Protein AF-A0A430S253-F1 (afdb_monomer)

Structure (mmCIF, N/CA/C/O backbone):
data_AF-A0A430S253-F1
#
_entry.id   AF-A0A430S253-F1
#
loop_
_atom_site.group_PDB
_atom_site.id
_atom_site.type_symbol
_atom_site.label_atom_id
_atom_site.label_alt_id
_atom_site.label_comp_id
_atom_site.label_asym_id
_atom_site.label_enti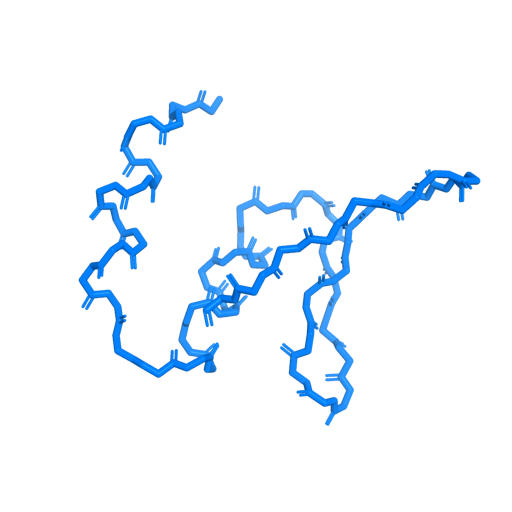ty_id
_atom_site.label_seq_id
_atom_site.pdbx_PDB_ins_code
_atom_site.Cartn_x
_atom_site.Cartn_y
_atom_site.Cartn_z
_atom_site.occupancy
_atom_site.B_iso_or_equiv
_atom_site.auth_seq_id
_atom_site.auth_comp_id
_atom_site.auth_asym_id
_atom_site.auth_atom_id
_atom_site.pdbx_PDB_model_num
ATOM 1 N N . MET A 1 1 ? 8.157 6.707 9.632 1.00 76.81 1 MET A N 1
ATOM 2 C CA . MET A 1 1 ? 8.116 6.562 8.163 1.00 76.81 1 MET A CA 1
ATOM 3 C C . MET A 1 1 ? 8.475 7.901 7.554 1.00 76.81 1 MET A C 1
ATOM 5 O O . MET A 1 1 ? 7.962 8.901 8.040 1.00 76.81 1 MET A O 1
ATOM 9 N N . ASP A 1 2 ? 9.342 7.915 6.544 1.00 93.06 2 ASP A N 1
ATOM 10 C CA . ASP A 1 2 ? 9.608 9.100 5.722 1.00 93.06 2 ASP A CA 1
ATOM 11 C C . ASP A 1 2 ? 8.762 8.992 4.437 1.00 93.06 2 ASP A C 1
AT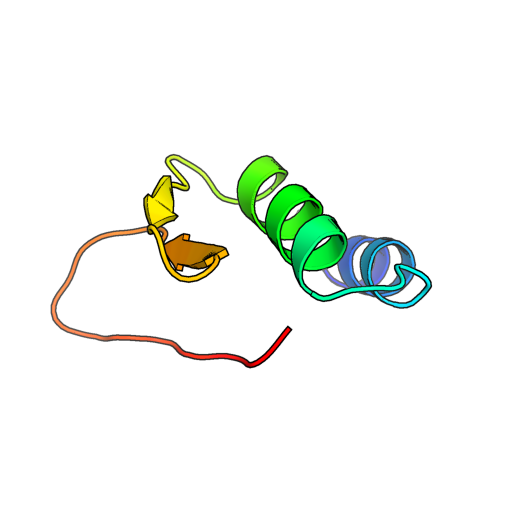OM 13 O O . ASP A 1 2 ? 9.061 8.148 3.590 1.00 93.06 2 ASP A O 1
ATOM 17 N N . PRO A 1 3 ? 7.679 9.777 4.297 1.00 90.12 3 PRO A N 1
ATOM 18 C CA . PRO A 1 3 ? 6.762 9.647 3.169 1.00 90.12 3 PRO A CA 1
ATOM 19 C C . PRO A 1 3 ? 7.390 10.063 1.835 1.00 90.12 3 PRO A C 1
ATOM 21 O O . PRO A 1 3 ? 7.053 9.479 0.810 1.00 90.12 3 PRO A O 1
ATOM 24 N N . VAL A 1 4 ? 8.315 11.029 1.828 1.00 96.19 4 VAL A N 1
ATOM 25 C CA . VAL A 1 4 ? 8.971 11.474 0.588 1.00 96.19 4 VAL A CA 1
ATOM 26 C C . VAL A 1 4 ? 9.859 10.360 0.061 1.00 96.19 4 VAL A C 1
ATOM 28 O O . VAL A 1 4 ? 9.782 10.008 -1.113 1.00 96.19 4 VAL A O 1
ATOM 31 N N . ARG A 1 5 ? 10.647 9.746 0.946 1.00 96.31 5 ARG A N 1
ATOM 32 C CA . ARG A 1 5 ? 11.474 8.596 0.590 1.00 96.31 5 ARG A CA 1
ATOM 33 C C . ARG A 1 5 ? 10.643 7.432 0.044 1.00 96.31 5 ARG A C 1
ATOM 35 O O . ARG A 1 5 ? 11.005 6.879 -0.987 1.00 96.31 5 ARG A O 1
ATOM 42 N N . LEU A 1 6 ? 9.523 7.094 0.684 1.00 95.19 6 LEU A N 1
ATOM 43 C CA . LEU A 1 6 ? 8.642 6.014 0.218 1.00 95.19 6 LEU A CA 1
ATOM 44 C C . LEU A 1 6 ? 8.063 6.287 -1.171 1.00 95.19 6 LEU A C 1
ATOM 46 O O . LEU A 1 6 ? 7.983 5.375 -1.986 1.00 95.19 6 LEU A O 1
ATOM 50 N N . LEU A 1 7 ? 7.691 7.536 -1.460 1.00 94.44 7 LEU A N 1
ATOM 51 C CA . LEU A 1 7 ? 7.226 7.926 -2.791 1.00 94.44 7 LEU A CA 1
ATOM 52 C C . LEU A 1 7 ? 8.340 7.805 -3.835 1.00 94.44 7 LEU A C 1
ATOM 54 O O . LEU A 1 7 ? 8.095 7.309 -4.933 1.00 94.44 7 LEU A O 1
ATOM 58 N N . LEU A 1 8 ? 9.563 8.217 -3.491 1.00 97.19 8 LEU A N 1
ATOM 59 C CA . LEU A 1 8 ? 10.719 8.097 -4.380 1.00 97.19 8 LEU A CA 1
ATOM 60 C C . LEU A 1 8 ? 11.084 6.633 -4.655 1.00 97.19 8 LEU A C 1
ATOM 62 O O . LEU A 1 8 ? 11.426 6.312 -5.786 1.00 97.19 8 LEU A O 1
ATOM 66 N N . GLU A 1 9 ? 10.969 5.750 -3.662 1.00 97.12 9 GLU A N 1
ATOM 67 C CA . GLU A 1 9 ? 11.217 4.310 -3.812 1.00 97.12 9 GLU A CA 1
ATOM 68 C C . GLU A 1 9 ? 10.093 3.588 -4.577 1.00 97.12 9 GLU A C 1
ATOM 70 O O . GLU A 1 9 ? 10.379 2.701 -5.378 1.00 97.12 9 GLU A O 1
ATOM 75 N N . LEU A 1 10 ? 8.829 3.985 -4.381 1.00 96.00 10 LEU A N 1
ATOM 76 C CA . LEU A 1 10 ? 7.665 3.408 -5.067 1.00 96.00 10 LEU A CA 1
ATOM 77 C C . LEU A 1 10 ? 7.562 3.852 -6.534 1.00 96.00 10 LEU A C 1
ATOM 79 O O . LEU A 1 10 ? 7.207 3.048 -7.394 1.00 96.00 10 LEU A O 1
ATOM 83 N N . SER A 1 11 ? 7.853 5.124 -6.827 1.00 95.88 11 SER A N 1
ATOM 84 C CA . SER A 1 11 ? 7.626 5.725 -8.150 1.00 95.88 11 SER A CA 1
ATOM 85 C C . SER A 1 11 ? 8.308 5.026 -9.340 1.00 95.88 11 SER A C 1
ATOM 87 O O . SER A 1 11 ? 7.654 4.929 -10.380 1.00 95.88 11 SER A O 1
ATOM 89 N N . PRO A 1 12 ? 9.552 4.506 -9.245 1.00 97.25 12 PRO A N 1
ATOM 90 C CA . PRO A 1 12 ? 10.191 3.819 -10.364 1.00 97.25 12 PRO A CA 1
ATOM 91 C C . PRO A 1 12 ? 9.742 2.361 -10.528 1.00 97.25 12 PRO A C 1
ATOM 93 O O . PRO A 1 12 ? 10.149 1.725 -11.495 1.00 97.25 12 PRO A O 1
ATOM 96 N N . LEU A 1 13 ? 8.962 1.793 -9.598 1.00 97.44 13 LEU A N 1
ATOM 97 C CA . LEU A 1 13 ? 8.558 0.391 -9.691 1.00 97.44 13 LEU A CA 1
ATOM 98 C C . LEU A 1 13 ? 7.574 0.192 -10.849 1.00 97.44 13 LEU A C 1
ATOM 100 O O . LEU A 1 13 ? 6.568 0.902 -10.965 1.00 97.44 13 LEU A O 1
ATOM 104 N N . GLU A 1 14 ? 7.844 -0.812 -11.679 1.00 96.25 14 GLU A N 1
ATOM 105 C CA . GLU A 1 14 ? 6.992 -1.203 -12.799 1.00 96.25 14 GLU A CA 1
ATOM 106 C C . GLU A 1 14 ? 6.141 -2.424 -12.43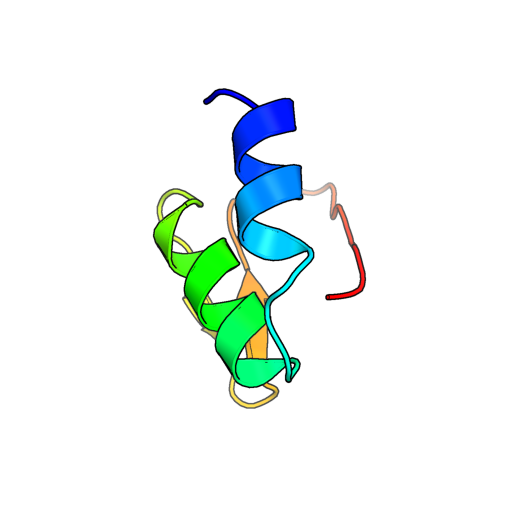3 1.00 96.25 14 GLU A C 1
ATOM 108 O O . GLU A 1 14 ? 6.632 -3.414 -11.889 1.00 96.25 14 GLU A O 1
ATOM 113 N N . GLY A 1 15 ? 4.849 -2.349 -12.756 1.00 94.81 15 GLY A N 1
ATOM 114 C CA . GLY A 1 15 ? 3.880 -3.414 -12.510 1.00 94.81 15 GLY A CA 1
ATOM 115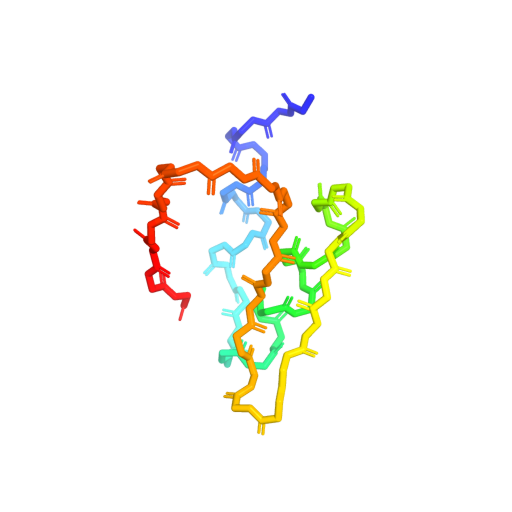 C C . GLY A 1 15 ? 3.184 -3.327 -11.147 1.00 94.81 15 GLY A C 1
ATOM 116 O O . GLY A 1 15 ? 3.812 -3.199 -10.094 1.00 94.81 15 GLY A O 1
ATOM 117 N N . GLU A 1 16 ? 1.858 -3.472 -11.169 1.00 93.81 16 GLU A N 1
ATOM 118 C CA . GLU A 1 16 ? 0.998 -3.425 -9.974 1.00 93.81 16 GLU A CA 1
ATOM 119 C C . GLU A 1 16 ? 1.384 -4.486 -8.930 1.00 93.81 16 GLU A C 1
ATOM 121 O O . GLU A 1 16 ? 1.320 -4.247 -7.724 1.00 93.81 16 GLU A O 1
ATOM 126 N N . GLY A 1 17 ? 1.851 -5.655 -9.384 1.00 95.31 17 GLY A N 1
ATOM 127 C CA . GLY A 1 17 ? 2.313 -6.736 -8.514 1.00 95.31 17 GLY A CA 1
ATOM 128 C C . GLY A 1 17 ? 3.456 -6.302 -7.596 1.00 95.31 17 GLY A C 1
ATOM 129 O O . GLY A 1 17 ? 3.342 -6.468 -6.379 1.00 95.31 17 GLY A O 1
ATOM 130 N N . VAL A 1 18 ? 4.496 -5.694 -8.179 1.00 96.56 18 VAL A N 1
ATOM 131 C CA . VAL A 1 18 ? 5.712 -5.229 -7.491 1.00 96.56 18 VAL A CA 1
ATOM 132 C C . VAL A 1 18 ? 5.400 -4.043 -6.580 1.00 96.56 18 VAL A C 1
ATOM 134 O O . VAL A 1 18 ? 5.824 -4.017 -5.425 1.00 96.56 18 VAL A O 1
ATOM 137 N N . ARG A 1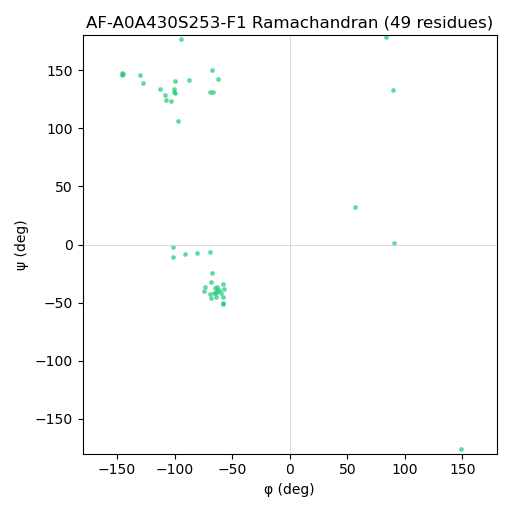 19 ? 4.585 -3.090 -7.052 1.00 96.81 19 ARG A N 1
ATOM 138 C CA . ARG A 1 19 ? 4.099 -1.977 -6.217 1.00 96.81 19 ARG A CA 1
ATOM 139 C C . ARG A 1 19 ? 3.306 -2.481 -5.013 1.00 96.81 19 ARG A C 1
ATOM 141 O O . ARG A 1 19 ? 3.506 -2.003 -3.899 1.00 96.81 19 ARG A O 1
ATOM 148 N N . GLY A 1 20 ? 2.459 -3.490 -5.209 1.00 96.69 20 GLY A N 1
ATOM 149 C CA . GLY A 1 20 ? 1.722 -4.147 -4.133 1.00 96.69 20 GLY A CA 1
ATOM 150 C C . GLY A 1 20 ? 2.629 -4.846 -3.114 1.00 96.69 20 GLY A C 1
ATOM 151 O O . GLY A 1 20 ? 2.377 -4.749 -1.915 1.00 96.69 20 GLY A O 1
ATOM 152 N N . GLU A 1 21 ? 3.704 -5.510 -3.552 1.00 96.62 21 GLU A N 1
ATOM 153 C CA . GLU A 1 21 ? 4.698 -6.104 -2.640 1.00 96.62 21 GLU A CA 1
ATOM 154 C C . GLU A 1 21 ? 5.411 -5.036 -1.814 1.00 96.62 21 GLU A C 1
ATOM 156 O O . GLU A 1 21 ? 5.512 -5.168 -0.593 1.00 96.62 21 GLU A O 1
ATOM 161 N N . PHE A 1 22 ? 5.834 -3.948 -2.463 1.00 96.88 22 PHE A N 1
ATOM 162 C CA . PHE A 1 22 ? 6.453 -2.816 -1.787 1.00 96.88 22 PHE A CA 1
ATOM 163 C C . PHE A 1 22 ? 5.525 -2.234 -0.716 1.00 96.88 22 PHE A C 1
ATOM 165 O O . PHE A 1 22 ? 5.927 -2.096 0.438 1.00 96.88 22 PHE A O 1
ATOM 172 N N . VAL A 1 23 ? 4.267 -1.937 -1.052 1.00 96.31 23 VAL A N 1
ATOM 173 C CA . VAL A 1 23 ? 3.307 -1.366 -0.093 1.00 96.31 23 VAL A CA 1
ATOM 174 C C . VAL A 1 23 ? 3.018 -2.339 1.054 1.00 96.31 23 VAL A C 1
ATOM 176 O O . VAL A 1 23 ? 2.998 -1.926 2.214 1.00 96.31 23 VAL A O 1
ATOM 179 N N . ALA A 1 24 ? 2.858 -3.635 0.768 1.00 96.50 24 ALA A N 1
ATOM 180 C CA . ALA A 1 24 ? 2.621 -4.647 1.795 1.00 96.50 24 ALA A CA 1
ATOM 181 C C . ALA A 1 24 ? 3.797 -4.781 2.780 1.00 96.50 24 ALA A C 1
ATOM 183 O O . ALA A 1 24 ? 3.568 -4.956 3.974 1.00 96.50 24 ALA A O 1
ATOM 184 N N . ALA A 1 25 ? 5.043 -4.643 2.315 1.00 95.88 25 ALA A N 1
ATOM 185 C CA . ALA A 1 25 ? 6.228 -4.696 3.175 1.00 95.88 25 ALA A CA 1
ATOM 186 C C . ALA A 1 25 ? 6.332 -3.508 4.1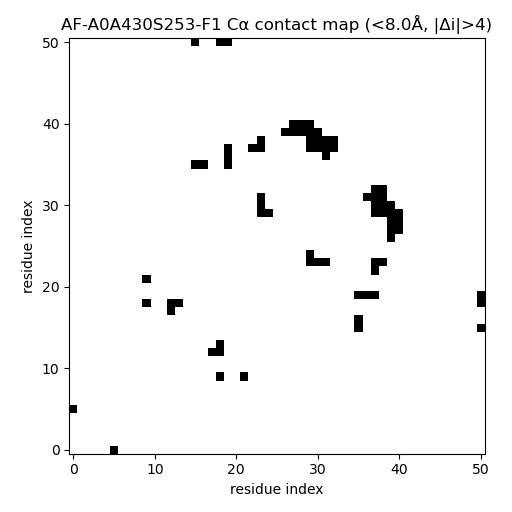52 1.00 95.88 25 ALA A C 1
ATOM 188 O O . ALA A 1 25 ? 6.963 -3.623 5.203 1.00 95.88 25 ALA A O 1
ATOM 189 N N . HIS A 1 26 ? 5.706 -2.374 3.824 1.00 95.06 26 HIS A N 1
ATOM 190 C CA . HIS A 1 26 ? 5.793 -1.136 4.604 1.00 95.06 26 HIS A CA 1
ATOM 191 C C . HIS A 1 26 ? 4.571 -0.872 5.495 1.00 95.06 26 HIS A C 1
ATOM 193 O O . HIS A 1 26 ? 4.619 0.011 6.356 1.00 95.06 26 HIS A O 1
ATOM 199 N N . LEU A 1 27 ? 3.485 -1.632 5.324 1.00 94.00 27 LEU A N 1
ATOM 200 C CA . LEU A 1 27 ? 2.275 -1.501 6.131 1.00 94.00 27 LEU A CA 1
ATOM 201 C C . LEU A 1 27 ? 2.214 -2.576 7.233 1.00 94.00 27 LEU A C 1
ATOM 203 O O . LEU A 1 27 ? 2.354 -3.771 6.963 1.00 94.00 27 LEU A O 1
ATOM 207 N N . PRO A 1 28 ? 1.958 -2.195 8.498 1.00 93.12 28 PRO A N 1
ATOM 208 C CA . PRO A 1 28 ? 1.870 -3.160 9.585 1.00 93.12 28 PRO A CA 1
ATOM 209 C C . PRO A 1 28 ? 0.652 -4.071 9.403 1.00 93.12 28 PRO A C 1
ATOM 211 O O . PRO A 1 28 ? -0.467 -3.593 9.212 1.00 93.12 28 PRO A O 1
ATOM 214 N N . ARG A 1 29 ? 0.865 -5.388 9.532 1.00 93.69 29 ARG A N 1
ATOM 215 C CA . ARG A 1 29 ? -0.177 -6.422 9.364 1.00 93.69 29 ARG A CA 1
ATOM 216 C C . ARG A 1 29 ? -0.864 -6.364 7.991 1.00 93.69 29 ARG A C 1
ATOM 218 O O . ARG A 1 29 ? -2.052 -6.672 7.883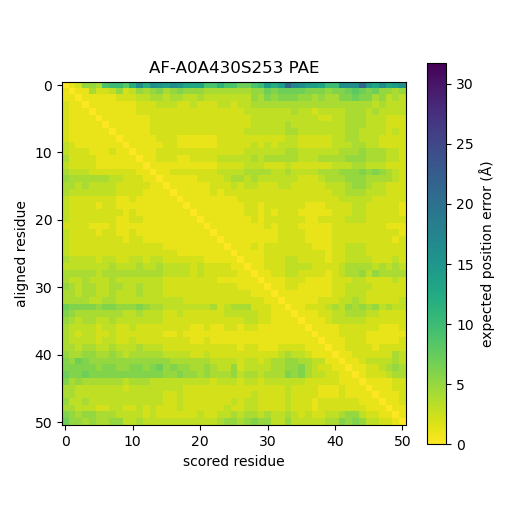 1.00 93.69 29 ARG A O 1
ATOM 225 N N . ALA A 1 30 ? -0.129 -5.957 6.958 1.00 96.56 30 ALA A N 1
ATOM 226 C CA . ALA A 1 30 ? -0.637 -5.982 5.599 1.00 96.56 30 ALA A CA 1
ATOM 227 C C . ALA A 1 30 ? -0.955 -7.412 5.152 1.00 96.56 30 ALA A C 1
ATOM 229 O O . ALA A 1 30 ? -0.224 -8.356 5.457 1.00 96.56 30 ALA A O 1
ATOM 230 N N . ARG A 1 31 ? -2.036 -7.562 4.392 1.00 95.75 31 ARG A N 1
ATOM 231 C CA . ARG A 1 31 ? -2.422 -8.813 3.736 1.00 95.75 31 ARG A CA 1
ATOM 232 C C . ARG A 1 31 ? -2.721 -8.550 2.268 1.00 95.75 31 ARG A C 1
ATOM 234 O O . ARG A 1 31 ? -3.253 -7.492 1.929 1.00 95.75 31 ARG A O 1
ATOM 241 N N . ARG A 1 32 ? -2.405 -9.524 1.417 1.00 95.25 32 ARG A N 1
ATOM 242 C CA . ARG A 1 32 ? -2.801 -9.515 0.006 1.00 95.25 32 ARG A CA 1
ATOM 243 C C . ARG A 1 32 ? -4.016 -10.405 -0.200 1.00 95.25 32 ARG A C 1
ATOM 245 O O . ARG A 1 32 ? -4.106 -11.464 0.419 1.00 95.25 32 ARG A O 1
ATOM 252 N N . ASP A 1 33 ? -4.943 -9.966 -1.040 1.00 94.56 33 ASP A N 1
ATOM 253 C CA . ASP A 1 33 ? -6.049 -10.807 -1.500 1.00 94.56 33 ASP A CA 1
ATOM 254 C C . ASP A 1 33 ? -5.727 -11.481 -2.846 1.00 94.56 33 ASP A C 1
ATOM 256 O O . ASP A 1 33 ? -4.672 -11.255 -3.442 1.00 94.56 33 ASP A O 1
ATOM 260 N N . GLY A 1 34 ? -6.640 -12.330 -3.327 1.00 93.25 34 GLY A N 1
ATOM 261 C CA . GLY A 1 34 ? -6.478 -13.053 -4.595 1.00 93.25 34 GLY A CA 1
ATOM 262 C C . GLY A 1 34 ? -6.551 -12.177 -5.852 1.00 93.25 34 GLY A C 1
ATOM 263 O O . GLY A 1 34 ? -6.310 -12.685 -6.942 1.00 93.25 34 GLY A O 1
ATOM 264 N N . LEU A 1 35 ? -6.879 -10.889 -5.713 1.00 93.88 35 LEU A N 1
ATOM 265 C CA . LEU A 1 35 ? -6.908 -9.909 -6.803 1.00 93.88 35 LEU A CA 1
ATOM 266 C C . LEU A 1 35 ? -5.664 -9.010 -6.799 1.00 93.88 35 LEU A C 1
ATOM 268 O O . LEU A 1 35 ? -5.509 -8.175 -7.682 1.00 93.88 35 LEU A O 1
ATOM 272 N N . GLY A 1 36 ? -4.770 -9.182 -5.822 1.00 93.44 36 GLY A N 1
ATOM 273 C CA . GLY A 1 36 ? -3.531 -8.424 -5.708 1.00 93.44 36 GLY A CA 1
ATOM 274 C C . GLY A 1 36 ? -3.638 -7.145 -4.877 1.00 93.44 36 GLY A C 1
ATOM 275 O O . GLY A 1 36 ? -2.605 -6.492 -4.706 1.00 93.44 36 GLY A O 1
ATOM 276 N N . ASN A 1 37 ? -4.804 -6.820 -4.301 1.00 96.44 37 ASN A N 1
ATOM 277 C CA . ASN A 1 37 ? -4.956 -5.642 -3.444 1.00 96.44 37 ASN A CA 1
ATOM 278 C C . ASN A 1 37 ? -4.177 -5.807 -2.141 1.00 96.44 37 ASN A C 1
ATOM 280 O O . ASN A 1 37 ? -4.046 -6.914 -1.610 1.00 96.44 37 ASN A O 1
ATOM 284 N N . VAL A 1 38 ? -3.727 -4.684 -1.585 1.00 97.56 38 VAL A N 1
ATOM 285 C CA . VAL A 1 38 ? -3.099 -4.633 -0.264 1.00 97.56 38 VAL A CA 1
ATOM 286 C C . VAL A 1 38 ? -4.093 -4.076 0.745 1.00 97.56 38 VAL A C 1
ATOM 288 O O . VAL A 1 38 ? -4.593 -2.965 0.595 1.00 97.56 38 VAL A O 1
ATOM 291 N N . TRP A 1 39 ? -4.347 -4.840 1.802 1.00 96.94 39 TRP A N 1
ATOM 292 C CA . TRP A 1 39 ? -5.214 -4.452 2.908 1.00 96.94 39 TRP A CA 1
ATOM 293 C C . TRP A 1 39 ? -4.394 -4.284 4.178 1.00 96.94 39 TRP A C 1
ATOM 295 O O . TRP A 1 39 ? -3.613 -5.170 4.525 1.00 96.94 39 TRP A O 1
ATOM 305 N N . ALA A 1 40 ? -4.616 -3.199 4.913 1.00 96.81 40 ALA A N 1
ATOM 306 C CA . ALA A 1 40 ? -4.027 -2.986 6.229 1.00 96.81 40 ALA A CA 1
ATOM 307 C C . ALA A 1 40 ? -5.003 -2.230 7.136 1.00 96.81 40 ALA A C 1
ATOM 309 O O . ALA A 1 40 ? -5.742 -1.359 6.682 1.00 96.81 40 ALA A O 1
ATOM 310 N N . GLY A 1 41 ? -4.977 -2.553 8.428 1.00 94.62 41 GLY A N 1
ATOM 311 C CA . GLY A 1 41 ? -5.859 -1.944 9.422 1.00 94.62 41 GLY A CA 1
ATOM 312 C C . GLY A 1 41 ? -7.248 -2.583 9.521 1.00 94.62 41 GLY A C 1
ATOM 313 O O . GLY A 1 41 ? -7.579 -3.556 8.840 1.00 94.62 41 GLY A O 1
ATOM 314 N N . GLU A 1 42 ? -8.033 -2.036 10.446 1.00 93.06 42 GLU A N 1
ATOM 315 C CA . GLU A 1 42 ? -9.375 -2.470 10.845 1.00 93.06 42 GLU A CA 1
ATOM 316 C C . GLU A 1 42 ? -10.192 -1.212 11.202 1.00 93.06 42 GLU A C 1
ATOM 318 O O . GLU A 1 42 ? -9.620 -0.237 11.693 1.00 93.06 42 GLU A O 1
ATOM 323 N N . GLY A 1 43 ? -11.508 -1.208 10.968 1.00 94.31 43 GLY A N 1
ATOM 324 C CA . GLY A 1 43 ? -12.380 -0.080 11.320 1.00 94.31 43 GLY A CA 1
ATOM 325 C C . GLY A 1 43 ? -13.574 0.101 10.381 1.00 94.31 43 GLY A C 1
ATOM 326 O O . GLY A 1 43 ? -13.792 -0.697 9.473 1.00 94.31 43 GLY A O 1
ATOM 327 N N . SER A 1 44 ? -14.352 1.162 10.610 1.00 97.00 44 SER A N 1
ATOM 328 C CA . SER A 1 44 ? -15.528 1.526 9.801 1.00 97.00 44 SER A CA 1
ATOM 329 C C . SER A 1 44 ? -15.220 2.483 8.643 1.00 97.00 44 SER A C 1
ATOM 331 O O . SER A 1 44 ? -16.093 2.733 7.814 1.00 97.00 44 SER A O 1
ATOM 333 N N . VAL A 1 45 ? -13.998 3.023 8.580 1.00 97.38 45 VAL A N 1
ATOM 334 C CA . VAL A 1 45 ? -13.545 3.936 7.523 1.00 97.38 45 VAL A CA 1
ATOM 335 C C . VAL A 1 45 ? -12.555 3.210 6.623 1.00 97.38 45 VAL A C 1
ATOM 337 O O . VAL A 1 45 ? -11.572 2.649 7.103 1.00 97.38 45 VAL A O 1
ATOM 340 N N . LEU A 1 46 ? -12.806 3.262 5.316 1.00 96.25 46 LEU A N 1
ATOM 341 C CA . LEU A 1 46 ? -11.940 2.696 4.290 1.00 96.25 46 LEU A CA 1
ATOM 342 C C . LEU A 1 46 ? -11.229 3.821 3.528 1.00 96.25 46 LEU A C 1
ATOM 344 O O . LEU A 1 46 ? -11.881 4.698 2.964 1.00 96.25 46 LEU A O 1
ATOM 348 N N . LEU A 1 47 ? -9.896 3.775 3.500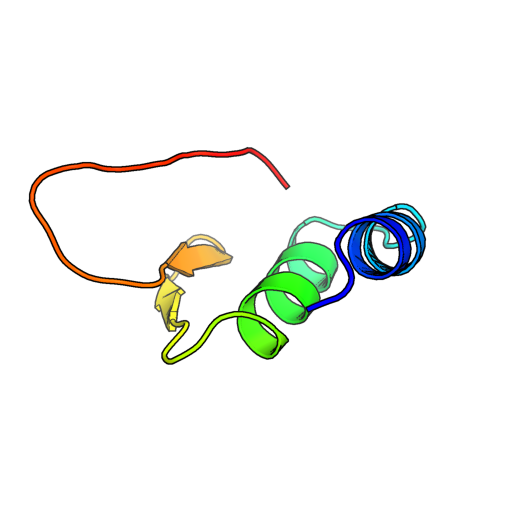 1.00 96.31 47 LEU A N 1
ATOM 349 C CA . LEU A 1 47 ? -9.061 4.611 2.636 1.00 96.31 47 LEU A CA 1
ATOM 350 C C . LEU A 1 47 ? -8.618 3.774 1.432 1.00 96.31 47 LEU A C 1
ATOM 352 O O . LEU A 1 47 ? -8.138 2.657 1.610 1.00 96.31 47 LEU A O 1
ATOM 356 N N . LEU A 1 48 ? -8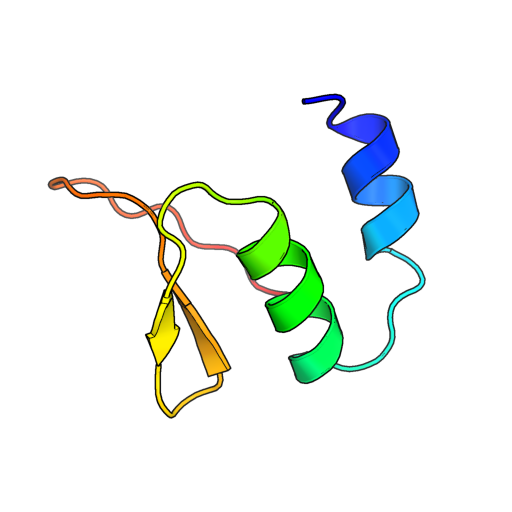.779 4.309 0.222 1.00 96.00 48 LEU A N 1
ATOM 357 C CA . LEU A 1 48 ? -8.460 3.623 -1.033 1.00 96.00 48 LEU A CA 1
ATOM 358 C C . LEU A 1 48 ? -7.543 4.484 -1.901 1.00 96.00 48 LEU A C 1
ATOM 360 O O . LEU A 1 48 ? -7.747 5.690 -2.024 1.00 96.00 48 LEU A O 1
ATOM 364 N N . ALA A 1 49 ? -6.563 3.836 -2.526 1.00 94.31 49 ALA A N 1
ATOM 365 C CA . ALA A 1 49 ? -5.669 4.412 -3.521 1.00 94.31 49 ALA A CA 1
ATOM 366 C C . ALA A 1 49 ? -5.332 3.343 -4.571 1.00 94.31 49 ALA A C 1
ATOM 368 O O . ALA A 1 49 ? -5.249 2.160 -4.241 1.00 94.31 49 ALA A O 1
ATOM 369 N N . HIS A 1 50 ? -5.152 3.761 -5.822 1.00 92.94 50 HIS A N 1
ATOM 370 C CA . HIS A 1 50 ? -4.685 2.888 -6.899 1.00 92.94 50 HIS A CA 1
ATOM 371 C C . HIS A 1 50 ? -3.149 2.879 -6.931 1.00 92.94 50 HIS A C 1
ATOM 373 O O . HIS A 1 50 ? -2.535 3.918 -6.671 1.00 92.94 50 HIS A O 1
ATOM 379 N N . LEU A 1 51 ? -2.559 1.709 -7.197 1.00 89.81 51 LEU A N 1
ATOM 380 C CA . LEU A 1 51 ? -1.113 1.464 -7.185 1.00 89.81 51 LEU A CA 1
ATOM 381 C C . LEU A 1 51 ? -0.538 1.427 -8.595 1.00 89.81 51 LEU A C 1
ATOM 383 O O . LEU A 1 51 ? -1.121 0.731 -9.443 1.00 89.81 51 LEU A O 1
#

Sequence (51 aa):
MDPVRLLLELSPLEGEGVRGEFVAAHLPRARRDGLGNVWAGEGSVLLLAHL

Foldseek 3Di:
DPVVVLCVVLVVDDDLQVSLVSVQVVAPPWDADPVSDIDHDDDDDDDDDRD

Organism: Thermus scotoductus (NCBI:txid37636)

Radius of gyration: 11.29 Å; Cα contacts (8 Å, |Δi|>4): 38; chains: 1; bounding box: 27×24×24 Å

pLDDT: mean 94.98, std 3.09, range [76.81, 97.56]

Solvent-accessible surface area (backbone atoms only — not comparable to full-atom values): 3443 Å² total; per-residue (Å²): 136,62,68,68,59,51,49,62,66,51,68,79,58,73,56,56,69,54,45,32,52,55,52,37,75,74,38,76,82,39,44,72,53,100,85,58,50,69,44,63,82,84,77,95,77,87,88,86,82,90,115

Secondary structure (DSSP, 8-state):
--HHHHHHHHTT--SHHHHHHHHHHHSTT-EE-TT--EE---SS-------

Mean predicted aligned error: 2.61 Å